Protein AF-U6KCH6-F1 (afdb_monomer)

Nearest PDB structures (foldseek):
  3i3y-assembly1_C  TM=8.335E-01  e=2.059E-05  Klebsiella pneumoniae subsp. pneumoniae MGH 78578
  1tz6-assembly1_B  TM=7.437E-01  e=1.418E-03  Salmonella enterica subsp. enterica serovar Typhimurium str. LT2
  5f0z-assembly1_A  TM=7.636E-01  e=2.165E-03  Vibrio cholerae O395
  4dc3-assembly2_B  TM=7.099E-01  e=1.335E-03  Schistosoma mansoni
  5ygg-assembly1_A-2  TM=7.704E-01  e=9.815E-03  Vibrio cholerae O395

Mean predicted aligned error: 6.42 Å

Solvent-accessible surface area (backbone atoms only — not comparab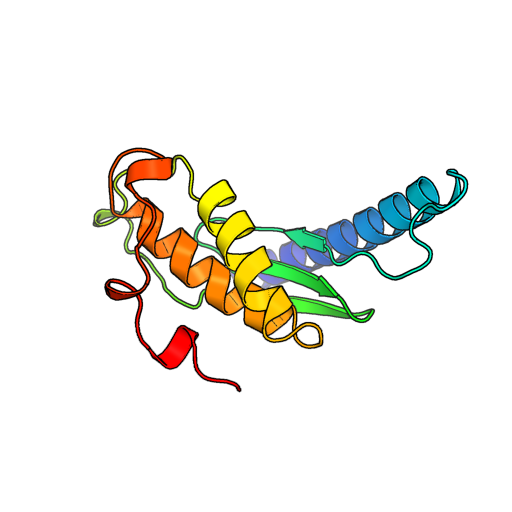le to full-atom values): 7742 Å² total; per-residue (Å²): 143,80,77,66,69,64,57,62,55,53,57,53,50,55,46,50,49,30,48,52,50,27,53,51,51,36,60,54,29,61,72,43,92,89,36,62,87,70,85,55,72,28,77,47,81,49,82,97,43,49,29,42,33,25,46,98,94,41,68,45,79,40,62,64,66,47,87,74,61,76,91,54,56,67,29,70,54,45,24,69,58,42,22,54,56,41,24,54,55,40,24,73,78,37,72,92,40,57,66,62,12,47,30,50,8,44,32,50,16,50,52,17,18,55,29,63,55,39,83,80,18,55,73,52,77,89,77,48,68,68,74,75,75,54,87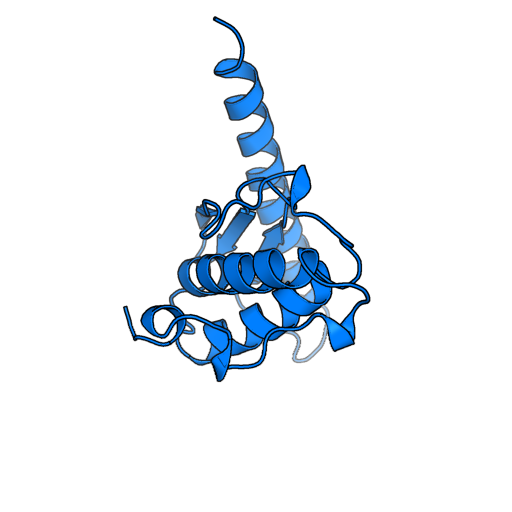,130

Structure (mmCIF, N/CA/C/O backbone):
data_AF-U6KCH6-F1
#
_entry.id   AF-U6KCH6-F1
#
loop_
_atom_site.group_PDB
_atom_site.id
_atom_site.type_symbol
_atom_site.label_atom_id
_atom_site.label_alt_id
_atom_site.label_comp_id
_atom_site.label_asym_id
_atom_site.label_entity_id
_atom_site.label_seq_id
_atom_site.pdbx_PDB_ins_code
_atom_site.Cartn_x
_atom_site.Cartn_y
_atom_site.Cartn_z
_atom_site.occupancy
_atom_site.B_iso_or_equiv
_atom_site.auth_seq_id
_atom_site.auth_comp_id
_atom_site.auth_asym_id
_atom_site.auth_atom_id
_atom_site.pdbx_PDB_model_num
ATOM 1 N N . MET A 1 1 ? 28.809 -10.149 8.956 1.00 38.34 1 MET A N 1
ATOM 2 C CA . MET A 1 1 ? 28.085 -10.410 10.221 1.00 38.34 1 MET A CA 1
ATOM 3 C C . MET A 1 1 ? 27.804 -9.080 10.914 1.00 38.34 1 MET A C 1
ATOM 5 O O . MET A 1 1 ? 28.195 -8.855 12.046 1.00 38.34 1 MET A O 1
ATOM 9 N N . TRP A 1 2 ? 27.145 -8.199 10.175 1.00 52.25 2 TRP A N 1
ATOM 10 C CA . TRP A 1 2 ? 26.478 -6.978 10.612 1.00 52.25 2 TRP A CA 1
ATOM 11 C C . TRP A 1 2 ? 25.159 -6.972 9.821 1.00 52.25 2 TRP A C 1
ATOM 13 O O . TRP A 1 2 ? 25.111 -7.645 8.794 1.00 52.25 2 TRP A O 1
ATOM 23 N N . ASP A 1 3 ? 24.117 -6.317 10.332 1.00 48.69 3 ASP A N 1
ATOM 24 C CA . ASP A 1 3 ? 22.761 -6.184 9.742 1.00 48.69 3 ASP A CA 1
ATOM 25 C C . ASP A 1 3 ? 21.632 -7.014 10.379 1.00 48.69 3 ASP A C 1
ATOM 27 O O . ASP A 1 3 ? 20.568 -7.162 9.785 1.00 48.69 3 ASP A O 1
ATOM 31 N N . SER A 1 4 ? 21.784 -7.513 11.610 1.00 50.97 4 SER A N 1
ATOM 32 C CA . SER A 1 4 ? 20.632 -8.046 12.370 1.00 50.97 4 SER A CA 1
ATOM 33 C C . SER A 1 4 ? 20.162 -7.129 13.506 1.00 50.97 4 SER A C 1
ATOM 35 O O . SER A 1 4 ? 18.963 -7.034 13.748 1.00 50.97 4 SER A O 1
ATOM 37 N N . GLU A 1 5 ? 21.064 -6.407 14.180 1.00 40.91 5 GLU A N 1
ATOM 38 C CA . GLU A 1 5 ? 20.696 -5.522 15.304 1.00 40.91 5 GLU A CA 1
ATOM 39 C C . GLU A 1 5 ? 20.177 -4.141 14.865 1.00 40.91 5 GLU A C 1
ATOM 41 O O . GLU A 1 5 ? 19.268 -3.601 15.496 1.00 40.91 5 GLU A O 1
ATOM 46 N N . ALA A 1 6 ? 20.687 -3.579 13.762 1.00 44.12 6 ALA A N 1
ATOM 47 C CA . ALA A 1 6 ? 20.234 -2.277 13.256 1.00 44.12 6 ALA A CA 1
ATOM 48 C C . ALA A 1 6 ? 18.785 -2.336 12.734 1.00 44.12 6 ALA A C 1
ATOM 50 O O . ALA A 1 6 ? 17.955 -1.513 13.116 1.00 44.12 6 ALA A O 1
ATOM 51 N N . ALA A 1 7 ? 18.452 -3.381 11.969 1.00 46.56 7 ALA A N 1
ATOM 52 C CA . ALA A 1 7 ? 17.108 -3.589 11.432 1.00 46.56 7 ALA A CA 1
ATOM 53 C C . ALA A 1 7 ? 16.054 -3.769 12.541 1.00 46.56 7 ALA A C 1
ATOM 55 O O . ALA A 1 7 ? 14.983 -3.177 12.479 1.00 46.56 7 ALA A O 1
ATOM 56 N N . ALA A 1 8 ? 16.366 -4.524 13.603 1.00 45.19 8 ALA A N 1
ATOM 57 C CA . ALA A 1 8 ? 15.430 -4.752 14.708 1.00 45.19 8 ALA A CA 1
ATOM 58 C C . ALA A 1 8 ? 15.136 -3.484 15.535 1.00 45.19 8 ALA A C 1
ATOM 60 O O . ALA A 1 8 ? 14.063 -3.370 16.136 1.00 45.19 8 ALA A O 1
ATOM 61 N N . THR A 1 9 ? 16.075 -2.533 15.568 1.00 45.25 9 THR A N 1
ATOM 62 C CA . THR A 1 9 ? 15.927 -1.280 16.321 1.00 45.25 9 THR A CA 1
ATOM 63 C C . THR A 1 9 ? 15.076 -0.263 15.549 1.00 45.25 9 THR A C 1
ATOM 65 O O . THR A 1 9 ? 14.232 0.398 16.153 1.00 45.25 9 THR A O 1
ATOM 68 N N . GLU A 1 10 ? 15.216 -0.199 14.220 1.00 50.62 10 GLU A N 1
ATOM 69 C CA . GLU A 1 10 ? 14.420 0.680 13.345 1.00 50.62 10 GLU A CA 1
ATOM 70 C C . GLU A 1 10 ? 12.948 0.249 13.242 1.00 50.62 10 GLU A C 1
ATOM 72 O O . GLU A 1 10 ? 12.051 1.087 13.359 1.00 50.62 10 GLU A O 1
ATOM 77 N N . THR A 1 11 ? 12.661 -1.057 13.128 1.00 54.44 11 THR A N 1
ATOM 78 C CA . THR A 1 11 ? 11.272 -1.561 13.064 1.00 54.44 11 THR A CA 1
ATOM 79 C C . THR A 1 11 ? 10.480 -1.240 14.340 1.00 54.44 11 THR A C 1
ATOM 81 O O . THR A 1 11 ? 9.258 -1.059 14.303 1.00 54.44 11 THR A O 1
ATOM 84 N N . ASN A 1 12 ? 11.166 -1.139 15.485 1.00 62.44 12 ASN A N 1
ATOM 85 C CA . ASN A 1 12 ? 10.548 -0.753 16.752 1.00 62.44 12 ASN A CA 1
ATOM 86 C C . ASN A 1 12 ? 10.117 0.726 16.751 1.00 62.44 12 ASN A C 1
ATOM 88 O O . ASN A 1 12 ? 9.062 1.049 17.301 1.00 62.44 12 ASN A O 1
ATOM 92 N N . ASP A 1 13 ? 10.869 1.615 16.097 1.00 86.25 13 ASP A N 1
ATOM 93 C CA . ASP A 1 13 ? 10.531 3.042 16.045 1.00 86.25 13 ASP A CA 1
ATOM 94 C C . ASP A 1 13 ? 9.302 3.293 15.161 1.00 86.25 13 ASP A C 1
ATOM 96 O O . ASP A 1 13 ? 8.324 3.899 15.596 1.00 86.25 13 ASP A O 1
ATOM 100 N N . GLU A 1 14 ? 9.254 2.715 13.961 1.00 92.00 14 GLU A N 1
ATOM 101 C CA . GLU A 1 14 ? 8.120 2.902 13.044 1.00 92.00 14 GLU A CA 1
ATOM 102 C C . GLU A 1 14 ? 6.819 2.298 13.574 1.00 92.00 14 GLU A C 1
ATOM 104 O O . GLU A 1 14 ? 5.742 2.880 13.417 1.00 92.00 14 GLU A O 1
ATOM 109 N N . GLY A 1 15 ? 6.902 1.163 14.270 1.00 93.81 15 GLY A N 1
ATOM 110 C CA . GLY A 1 15 ? 5.755 0.586 14.960 1.00 93.81 15 GLY A CA 1
ATOM 111 C C . GLY A 1 15 ? 5.199 1.496 16.058 1.00 93.81 15 GLY A C 1
ATOM 112 O O . GLY A 1 15 ? 3.977 1.618 16.208 1.00 93.81 15 GLY A O 1
ATOM 113 N N . GLN A 1 16 ? 6.082 2.162 16.806 1.00 93.81 16 GLN A N 1
ATOM 114 C CA . GLN A 1 16 ? 5.702 3.160 17.806 1.00 93.81 16 GLN A CA 1
ATOM 115 C C . GLN A 1 16 ? 5.154 4.434 17.156 1.00 93.81 16 GLN A C 1
ATOM 117 O O . GLN A 1 16 ? 4.153 4.974 17.636 1.00 93.81 16 GLN A O 1
ATOM 122 N N . ILE A 1 17 ? 5.750 4.892 16.053 1.00 95.75 17 ILE A N 1
ATOM 123 C CA . ILE A 1 17 ? 5.271 6.031 15.262 1.00 95.75 17 ILE A CA 1
ATOM 124 C C . ILE A 1 17 ? 3.858 5.750 14.745 1.00 95.75 17 ILE A C 1
ATOM 126 O O . ILE A 1 17 ? 2.967 6.572 14.957 1.00 95.75 17 ILE A O 1
ATOM 130 N N . ALA A 1 18 ? 3.611 4.576 14.157 1.00 95.69 18 ALA A N 1
ATOM 131 C CA . ALA A 1 18 ? 2.296 4.194 13.647 1.00 95.69 18 ALA A CA 1
ATOM 132 C C . ALA A 1 18 ? 1.225 4.213 14.752 1.00 95.69 18 ALA A C 1
ATOM 134 O O . ALA A 1 18 ? 0.137 4.759 14.560 1.00 95.69 18 ALA A O 1
ATOM 135 N N . ARG A 1 19 ? 1.556 3.704 15.946 1.00 94.50 19 ARG A N 1
ATOM 136 C CA . ARG A 1 19 ? 0.671 3.764 17.121 1.00 94.50 19 ARG A CA 1
ATOM 137 C C . ARG A 1 19 ? 0.424 5.201 17.591 1.00 94.50 19 ARG A C 1
ATOM 139 O O . ARG A 1 19 ? -0.714 5.575 17.857 1.00 94.50 19 ARG A O 1
ATOM 146 N N . ARG A 1 20 ? 1.465 6.034 17.669 1.00 95.06 20 ARG A N 1
ATOM 147 C CA . ARG A 1 20 ? 1.325 7.448 18.063 1.00 95.06 20 ARG A CA 1
ATOM 148 C C . ARG A 1 20 ? 0.460 8.224 17.073 1.00 95.06 20 ARG A C 1
ATOM 150 O O . ARG A 1 20 ? -0.372 9.024 17.501 1.00 95.06 20 ARG A O 1
ATOM 157 N N . LEU A 1 21 ? 0.629 7.978 15.773 1.00 95.62 21 LEU A N 1
ATOM 158 C CA . LEU A 1 21 ? -0.199 8.565 14.719 1.00 95.62 21 LEU A CA 1
ATOM 159 C C . LEU A 1 21 ? -1.660 8.144 14.872 1.00 95.62 21 LEU A C 1
ATOM 161 O O . LEU A 1 21 ? -2.530 9.011 14.861 1.00 95.62 21 LEU A O 1
ATOM 165 N N . HIS A 1 22 ? -1.923 6.856 15.109 1.00 94.38 22 HIS A N 1
ATOM 166 C CA . HIS A 1 22 ? -3.265 6.364 15.417 1.00 94.38 22 HIS A CA 1
ATOM 167 C C . HIS A 1 22 ? -3.893 7.146 16.578 1.00 94.38 22 HIS A C 1
ATOM 169 O O . HIS A 1 22 ? -4.988 7.696 16.437 1.00 94.38 22 HIS A O 1
ATOM 175 N N . ASP A 1 23 ? -3.180 7.264 17.701 1.00 93.62 23 ASP A N 1
ATOM 176 C CA . ASP A 1 23 ? -3.700 7.954 18.879 1.00 93.62 23 ASP A CA 1
ATOM 177 C C . ASP A 1 23 ? -3.986 9.437 18.596 1.00 93.62 23 ASP A C 1
ATOM 179 O O . ASP A 1 23 ? -4.997 9.983 19.045 1.00 93.62 23 ASP A O 1
ATOM 183 N N . VAL A 1 24 ? -3.105 10.115 17.849 1.00 94.56 24 VAL A N 1
ATOM 184 C CA . VAL A 1 24 ? -3.311 11.512 17.435 1.00 94.56 24 VAL A CA 1
ATOM 185 C C . VAL A 1 24 ? -4.535 11.633 16.532 1.00 94.56 24 VAL A C 1
ATOM 187 O O . VAL A 1 24 ? -5.351 12.530 16.756 1.00 94.56 24 VAL A O 1
ATOM 190 N N . MET A 1 25 ? -4.696 10.742 15.553 1.00 93.12 25 MET A N 1
ATOM 191 C CA . MET A 1 25 ? -5.830 10.752 14.626 1.00 93.12 25 MET A CA 1
ATOM 192 C C . MET A 1 25 ? -7.152 10.562 15.368 1.00 93.12 25 MET A C 1
ATOM 194 O O . MET A 1 25 ? -8.064 11.366 15.184 1.00 93.12 25 MET A O 1
ATOM 198 N N . ILE A 1 26 ? -7.240 9.575 16.265 1.00 92.25 26 ILE A N 1
ATOM 199 C CA . ILE A 1 26 ? -8.462 9.314 17.037 1.00 92.25 26 ILE A CA 1
ATOM 200 C C . ILE A 1 26 ? -8.781 10.461 17.996 1.00 92.25 26 ILE A C 1
ATOM 202 O O . ILE A 1 26 ? -9.918 10.938 18.015 1.00 92.25 26 ILE A O 1
ATOM 206 N N . ARG A 1 27 ? -7.785 10.985 18.725 1.00 92.19 27 ARG A N 1
ATOM 207 C CA . ARG A 1 27 ? -7.978 12.167 19.587 1.00 92.19 27 ARG A CA 1
ATOM 208 C C . ARG A 1 27 ? -8.389 13.413 18.810 1.00 92.19 27 ARG A C 1
ATOM 210 O O . ARG A 1 27 ? -9.085 14.267 19.351 1.00 92.19 27 ARG A O 1
ATOM 217 N N . THR A 1 28 ? -7.912 13.565 17.578 1.00 92.38 28 THR A N 1
ATOM 218 C CA . THR A 1 28 ? -8.264 14.710 16.731 1.00 92.38 28 THR A CA 1
ATOM 219 C C . THR A 1 28 ? -9.681 14.554 16.201 1.00 92.38 28 THR A C 1
ATOM 221 O O . THR A 1 28 ? -10.483 15.475 16.339 1.00 92.38 28 THR A O 1
ATOM 224 N N . ALA A 1 29 ? -10.027 13.374 15.681 1.00 91.12 29 ALA A N 1
ATOM 225 C CA . ALA A 1 29 ? -11.364 13.065 15.188 1.00 91.12 29 ALA A CA 1
ATOM 226 C C . ALA A 1 29 ? -12.433 13.238 16.279 1.00 91.12 29 ALA A C 1
ATOM 228 O O . ALA A 1 29 ? -13.490 13.807 16.011 1.00 91.12 29 ALA A O 1
ATOM 229 N N . SER A 1 30 ? -12.140 12.854 17.527 1.00 90.19 30 SER A N 1
ATOM 230 C CA . SER A 1 30 ? -13.081 12.993 18.647 1.00 90.19 30 SER A CA 1
ATOM 231 C C . SER A 1 30 ? -13.420 14.441 19.020 1.00 90.19 30 SER A C 1
ATOM 233 O O . SER A 1 30 ? -14.356 14.659 19.785 1.00 90.19 30 SER A O 1
ATOM 235 N N . ARG A 1 31 ? -12.673 15.437 18.518 1.00 91.44 31 ARG A N 1
ATOM 236 C CA . ARG A 1 31 ? -12.959 16.865 18.753 1.00 91.44 31 ARG A CA 1
ATOM 237 C C . ARG A 1 31 ? -14.079 17.406 17.869 1.00 91.44 31 ARG A C 1
ATOM 239 O O . ARG A 1 31 ? -14.611 18.470 18.168 1.00 91.44 31 ARG A O 1
ATOM 246 N N . PHE A 1 32 ? -14.433 16.701 16.796 1.00 89.88 32 PHE A N 1
ATOM 247 C CA . PHE A 1 32 ? -15.451 17.149 15.853 1.00 89.88 32 PHE A CA 1
ATOM 248 C C . PHE A 1 32 ? -16.797 16.466 16.134 1.00 89.88 32 PHE A C 1
ATOM 250 O O . PHE A 1 32 ? -16.839 15.244 16.316 1.00 89.88 32 PHE A O 1
ATOM 257 N N . PRO A 1 33 ? -17.921 17.208 16.138 1.00 89.38 33 PRO A N 1
ATOM 258 C CA . PRO A 1 33 ? -19.250 16.606 16.160 1.00 89.38 33 PRO A CA 1
ATOM 259 C C . PRO A 1 33 ? -19.423 15.647 14.973 1.00 89.38 33 PRO A C 1
ATOM 261 O O . PRO A 1 33 ? -19.258 16.044 13.825 1.00 89.38 33 PRO A O 1
ATOM 264 N N . GLY A 1 34 ? -19.718 14.373 15.247 1.00 81.69 34 GLY A N 1
ATOM 265 C CA . GLY A 1 34 ? -19.821 13.334 14.210 1.00 81.69 34 GLY A CA 1
ATOM 266 C C . GLY A 1 34 ? -18.481 12.797 13.688 1.00 81.69 34 GLY A C 1
ATOM 267 O O . GLY A 1 34 ? -18.482 11.955 12.794 1.00 81.69 34 GLY A O 1
ATOM 268 N N . GLY A 1 35 ? -17.350 13.236 14.249 1.00 77.06 35 GLY A N 1
ATOM 269 C CA . GLY A 1 35 ? -16.035 12.689 13.928 1.00 77.06 35 GLY A CA 1
ATOM 270 C C . GLY A 1 35 ? -15.927 11.200 14.263 1.00 77.06 35 GLY A C 1
ATOM 271 O O . GLY A 1 35 ? -16.606 10.694 15.163 1.00 77.06 35 GLY A O 1
ATOM 272 N N . ALA A 1 36 ? -15.081 10.490 13.514 1.00 72.25 36 ALA A N 1
ATOM 273 C CA . ALA A 1 36 ? -14.907 9.049 13.651 1.00 72.25 36 ALA A CA 1
ATOM 274 C C . ALA A 1 36 ? -14.565 8.659 15.102 1.00 72.25 36 ALA A C 1
ATOM 276 O O . ALA A 1 36 ? -13.581 9.123 15.677 1.00 72.25 36 ALA A O 1
ATOM 277 N N . ARG A 1 37 ? -15.390 7.782 15.683 1.00 66.25 37 ARG A N 1
ATOM 278 C CA . ARG A 1 37 ? -15.187 7.151 16.992 1.00 66.25 37 ARG A CA 1
ATOM 279 C C . ARG A 1 37 ? -14.870 5.681 16.742 1.00 66.25 37 ARG A C 1
ATOM 281 O O . ARG A 1 37 ? -15.775 4.858 16.681 1.00 66.25 37 ARG A O 1
ATOM 288 N N . GLY A 1 38 ? -13.607 5.373 16.479 1.00 74.56 38 GLY A N 1
ATOM 289 C CA . GLY A 1 38 ? -13.187 4.034 16.068 1.00 74.56 38 GLY A CA 1
ATOM 290 C C . GLY A 1 38 ? -11.675 3.880 16.083 1.00 74.56 38 GLY A C 1
ATOM 291 O O . GLY A 1 38 ? -10.986 4.652 16.743 1.00 74.56 38 GLY A O 1
ATOM 292 N N . LEU A 1 39 ? -11.165 2.886 15.358 1.00 79.88 39 LEU A N 1
ATOM 293 C CA . LEU A 1 39 ? -9.732 2.686 15.172 1.00 79.88 39 LEU A CA 1
ATOM 294 C C . LEU A 1 39 ? -9.292 3.294 13.835 1.00 79.88 39 LEU A C 1
ATOM 296 O O . LEU A 1 39 ? -9.933 3.072 12.811 1.00 79.88 39 LEU A O 1
ATOM 300 N N . ALA A 1 40 ? -8.193 4.048 13.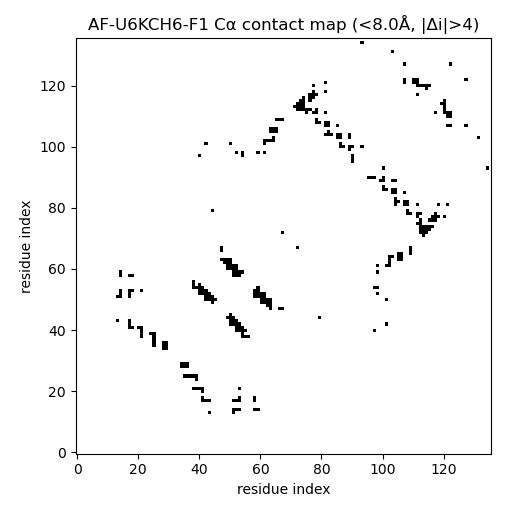842 1.00 88.88 40 ALA A N 1
ATOM 301 C CA . ALA A 1 40 ? -7.531 4.506 12.627 1.00 88.88 40 ALA A CA 1
ATOM 302 C C . ALA A 1 40 ? -6.483 3.471 12.213 1.00 88.88 40 ALA A C 1
ATOM 304 O O . ALA A 1 40 ? -5.558 3.192 12.976 1.00 88.88 40 ALA A O 1
ATOM 305 N N . ASN A 1 41 ? -6.603 2.909 11.016 1.00 92.44 41 ASN A N 1
ATOM 306 C CA . ASN A 1 41 ? -5.508 2.122 10.463 1.00 92.44 41 ASN A CA 1
ATOM 307 C C . ASN A 1 41 ? -4.415 3.084 9.987 1.00 92.44 41 ASN A C 1
ATOM 309 O O . ASN A 1 41 ? -4.712 4.054 9.289 1.00 92.44 41 ASN A O 1
ATOM 313 N N . VAL A 1 42 ? -3.166 2.819 10.358 1.00 96.12 42 VAL A N 1
ATOM 314 C CA . VAL A 1 42 ? -2.005 3.607 9.926 1.00 96.12 42 VAL A CA 1
ATOM 315 C C . VAL A 1 42 ? -1.085 2.699 9.137 1.00 96.12 42 VAL A C 1
ATOM 317 O O . VAL A 1 42 ? -0.664 1.673 9.657 1.00 96.12 42 VAL A O 1
ATOM 320 N N . VAL A 1 43 ? -0.766 3.077 7.902 1.00 97.19 43 VAL A N 1
ATOM 321 C CA . VAL A 1 43 ? 0.203 2.367 7.062 1.00 97.19 43 VAL A CA 1
ATOM 322 C C . VAL A 1 43 ? 1.370 3.301 6.769 1.00 97.19 43 VAL A C 1
ATOM 324 O O . VAL A 1 43 ? 1.165 4.416 6.298 1.00 97.19 43 VAL A O 1
ATOM 327 N N . ILE A 1 44 ? 2.585 2.834 7.036 1.00 97.12 44 ILE A N 1
ATOM 328 C CA . ILE A 1 44 ? 3.843 3.493 6.696 1.00 97.12 44 ILE A CA 1
ATOM 329 C C . ILE A 1 44 ? 4.467 2.708 5.541 1.00 97.12 44 ILE A C 1
ATOM 331 O O . ILE A 1 44 ? 4.882 1.556 5.700 1.00 97.12 44 ILE A O 1
ATOM 335 N N . THR A 1 45 ? 4.500 3.323 4.361 1.00 96.06 45 THR A N 1
ATOM 336 C CA . THR A 1 45 ? 5.118 2.760 3.155 1.00 96.06 45 THR A CA 1
ATOM 337 C C . THR A 1 45 ? 6.600 3.112 3.095 1.00 96.06 45 THR A C 1
ATOM 339 O O . THR A 1 45 ? 6.949 4.273 3.298 1.00 96.06 45 THR A O 1
ATOM 342 N N . ARG A 1 46 ? 7.462 2.148 2.746 1.00 95.31 46 ARG A N 1
ATOM 343 C CA . ARG A 1 46 ? 8.930 2.320 2.733 1.00 95.31 46 ARG A CA 1
ATOM 344 C C . ARG A 1 46 ? 9.564 1.979 1.379 1.00 95.31 46 ARG A C 1
ATOM 346 O O . ARG A 1 46 ? 10.656 1.426 1.315 1.00 95.31 46 ARG A O 1
ATOM 353 N N . GLY A 1 47 ? 8.868 2.277 0.281 1.00 93.75 47 GLY A N 1
ATOM 354 C CA . GLY A 1 47 ? 9.361 2.028 -1.079 1.00 93.75 47 GLY A CA 1
ATOM 355 C C . GLY A 1 47 ? 9.747 0.562 -1.305 1.00 93.75 47 GLY A C 1
ATOM 356 O O . GLY A 1 47 ? 8.883 -0.309 -1.311 1.00 93.75 47 GLY A O 1
ATOM 357 N N . ALA A 1 48 ? 11.046 0.298 -1.474 1.00 94.69 48 ALA A N 1
ATOM 358 C CA . ALA A 1 48 ? 11.608 -1.039 -1.685 1.00 94.69 48 ALA A CA 1
ATOM 359 C C . ALA A 1 48 ? 11.779 -1.877 -0.394 1.00 94.69 48 ALA A C 1
ATOM 361 O O . ALA A 1 48 ? 12.365 -2.959 -0.439 1.00 94.69 48 ALA A O 1
ATOM 362 N N . HIS A 1 49 ? 11.252 -1.419 0.742 1.00 95.19 49 HIS A N 1
ATOM 363 C CA . HIS A 1 49 ? 11.268 -2.136 2.020 1.00 95.19 49 HIS A CA 1
ATOM 364 C C . HIS A 1 49 ? 9.846 -2.551 2.450 1.00 95.19 49 HIS A C 1
ATOM 366 O O . HIS A 1 49 ? 8.869 -1.969 1.967 1.00 95.19 49 HIS A O 1
ATOM 372 N N . PRO A 1 50 ? 9.693 -3.545 3.356 1.00 95.19 50 PRO A N 1
ATOM 373 C CA . PRO A 1 50 ? 8.384 -3.960 3.877 1.00 95.19 50 PRO A CA 1
ATOM 374 C C . PRO A 1 50 ? 7.562 -2.769 4.390 1.00 95.19 50 PRO A C 1
ATOM 376 O O . PRO A 1 50 ? 8.135 -1.785 4.831 1.00 95.19 50 PRO A O 1
ATOM 379 N N . CYS A 1 51 ? 6.235 -2.816 4.390 1.00 96.50 51 CYS A N 1
ATOM 380 C CA . CYS A 1 51 ? 5.433 -1.757 5.019 1.00 96.50 51 CYS A CA 1
ATOM 381 C C . CYS A 1 51 ? 5.241 -2.032 6.513 1.00 96.50 51 CYS A C 1
ATOM 383 O O . CYS A 1 51 ? 5.212 -3.186 6.928 1.00 96.50 51 CYS A O 1
ATOM 385 N N . VAL A 1 52 ? 5.025 -0.991 7.314 1.00 97.25 52 VAL A N 1
ATOM 386 C CA . VAL A 1 52 ? 4.560 -1.142 8.702 1.00 97.25 52 VAL A CA 1
ATOM 387 C C . VAL A 1 52 ? 3.101 -0.719 8.765 1.00 97.25 52 VAL A C 1
ATOM 389 O O . VAL A 1 52 ? 2.745 0.356 8.291 1.00 97.25 52 VAL A O 1
ATOM 392 N N . ILE A 1 53 ? 2.242 -1.553 9.344 1.00 96.75 53 ILE A N 1
ATOM 393 C CA . ILE A 1 53 ? 0.831 -1.232 9.561 1.00 96.75 53 ILE A CA 1
ATOM 394 C C . ILE A 1 53 ? 0.475 -1.339 11.040 1.00 96.75 53 ILE A C 1
ATOM 396 O O . ILE A 1 53 ? 0.790 -2.333 11.687 1.00 96.75 53 ILE A O 1
ATOM 400 N N . PHE A 1 54 ? -0.221 -0.331 11.563 1.00 96.06 54 PHE A N 1
ATOM 401 C CA . PHE A 1 54 ? -0.996 -0.428 12.793 1.00 96.06 54 PHE A CA 1
ATOM 402 C C . PHE A 1 54 ? -2.474 -0.571 12.434 1.00 96.06 54 PHE A C 1
ATOM 404 O O . PHE A 1 54 ? -3.092 0.370 11.933 1.00 96.06 54 PHE A O 1
ATOM 411 N N . ALA A 1 55 ? -3.036 -1.746 12.686 1.00 93.94 55 ALA A N 1
ATOM 412 C CA . ALA A 1 55 ? -4.442 -2.051 12.466 1.00 93.94 55 ALA A CA 1
ATOM 413 C C . ALA A 1 55 ? -4.914 -3.080 13.495 1.00 93.94 55 ALA A C 1
ATOM 415 O O . ALA A 1 55 ? -4.111 -3.827 14.051 1.00 93.94 55 ALA A O 1
ATOM 416 N N . ASN A 1 56 ? -6.216 -3.104 13.793 1.00 89.69 56 ASN A N 1
ATOM 417 C CA . ASN A 1 56 ? -6.797 -4.068 14.740 1.00 89.69 56 ASN A CA 1
ATOM 418 C C . ASN A 1 56 ? -6.075 -4.107 16.112 1.00 89.69 56 ASN A C 1
ATOM 420 O O . ASN A 1 56 ? -5.973 -5.152 16.749 1.00 89.69 56 ASN A O 1
ATOM 424 N N . GLY A 1 57 ? -5.532 -2.965 16.559 1.00 90.25 57 GLY A N 1
ATOM 425 C CA . GLY A 1 57 ? -4.793 -2.839 17.822 1.00 90.25 57 GLY A CA 1
ATOM 426 C C . GLY A 1 57 ? -3.369 -3.414 17.815 1.00 90.25 57 GLY A C 1
ATOM 42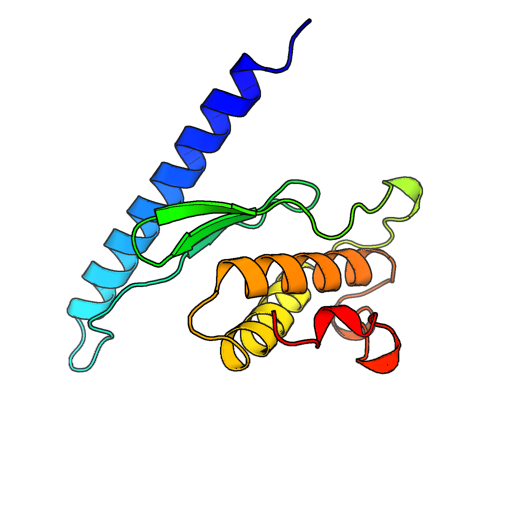7 O O . GLY A 1 57 ? -2.724 -3.443 18.866 1.00 90.25 57 GLY A O 1
ATOM 428 N N . LYS A 1 58 ? -2.858 -3.855 16.660 1.00 93.00 58 LYS A N 1
ATOM 429 C CA . LYS A 1 58 ? -1.544 -4.485 16.515 1.00 93.00 58 LYS A CA 1
ATOM 430 C C . LYS A 1 58 ? -0.702 -3.787 15.447 1.00 93.00 58 LYS A C 1
ATOM 432 O O . LYS A 1 58 ? -1.208 -3.363 14.414 1.00 93.00 58 LYS A O 1
ATOM 437 N N . THR A 1 59 ? 0.603 -3.725 15.697 1.00 95.12 59 THR A N 1
ATOM 438 C CA . THR A 1 59 ? 1.600 -3.396 14.675 1.00 95.12 59 THR A CA 1
ATOM 439 C C . THR A 1 59 ? 2.059 -4.674 13.976 1.00 95.12 59 THR A C 1
ATOM 441 O O . THR A 1 59 ? 2.450 -5.636 14.644 1.00 95.12 59 THR A O 1
ATOM 444 N N . THR A 1 60 ? 2.048 -4.670 12.649 1.00 95.44 60 THR A N 1
ATOM 445 C CA . THR A 1 60 ? 2.525 -5.768 11.806 1.00 95.44 60 THR A CA 1
ATOM 446 C C . THR A 1 60 ? 3.451 -5.211 10.728 1.00 95.44 60 THR A C 1
ATOM 448 O O . THR A 1 60 ? 3.162 -4.177 10.129 1.00 95.44 60 THR A O 1
ATOM 451 N N . GLU A 1 61 ? 4.558 -5.899 10.469 1.00 96.25 61 GLU A N 1
ATOM 452 C CA . GLU A 1 61 ? 5.383 -5.648 9.290 1.00 96.25 61 GLU A CA 1
ATOM 453 C C . GLU A 1 61 ? 4.866 -6.511 8.133 1.00 96.25 61 GLU A C 1
ATOM 455 O O . GLU A 1 61 ? 4.694 -7.724 8.272 1.00 96.25 61 GLU A O 1
ATOM 460 N N . VAL A 1 62 ? 4.564 -5.877 7.004 1.00 95.81 62 VAL A N 1
ATOM 461 C CA . VAL A 1 62 ? 4.031 -6.523 5.804 1.00 95.81 62 VAL A CA 1
ATOM 462 C C . VAL A 1 62 ? 5.158 -6.616 4.777 1.00 95.81 62 VAL A C 1
ATOM 464 O O . VAL A 1 62 ? 5.585 -5.576 4.267 1.00 95.81 62 VAL A O 1
ATOM 467 N N . PRO A 1 63 ? 5.658 -7.824 4.458 1.00 94.12 63 PRO A N 1
ATOM 468 C CA . PRO A 1 63 ? 6.727 -7.990 3.483 1.00 94.12 63 PRO A CA 1
ATOM 469 C C . PRO A 1 63 ? 6.282 -7.511 2.101 1.00 94.12 63 PRO A C 1
ATOM 471 O O . PRO A 1 63 ? 5.093 -7.496 1.778 1.00 94.12 63 PRO A O 1
ATOM 474 N N . LEU A 1 64 ? 7.252 -7.151 1.262 1.00 90.88 64 LEU A N 1
ATOM 475 C CA . LEU A 1 64 ? 6.965 -6.833 -0.129 1.00 90.88 64 LEU A CA 1
ATOM 476 C C . LEU A 1 64 ? 6.397 -8.058 -0.849 1.00 90.88 64 LEU A C 1
ATOM 478 O O . LEU A 1 64 ? 7.053 -9.095 -0.931 1.00 90.88 64 LEU A O 1
ATOM 482 N N . ALA A 1 65 ? 5.214 -7.908 -1.441 1.00 90.38 65 ALA A N 1
ATOM 483 C CA . ALA A 1 65 ? 4.634 -8.940 -2.299 1.00 90.38 65 ALA A CA 1
ATOM 484 C C . ALA A 1 65 ? 5.391 -9.095 -3.632 1.00 90.38 65 ALA A C 1
ATOM 486 O O . ALA A 1 65 ? 5.301 -10.135 -4.283 1.00 90.38 65 ALA A O 1
ATOM 487 N N . LYS A 1 66 ? 6.135 -8.061 -4.045 1.00 91.25 66 LYS A N 1
ATOM 488 C CA . LYS A 1 66 ? 6.984 -8.058 -5.238 1.00 91.25 66 LYS A CA 1
ATOM 489 C C . LYS A 1 66 ? 8.226 -7.207 -4.996 1.00 91.25 66 LYS A C 1
ATOM 491 O O . LYS A 1 66 ? 8.108 -6.033 -4.661 1.00 91.25 66 LYS A O 1
ATOM 496 N N . GLN A 1 67 ? 9.402 -7.789 -5.216 1.00 93.38 67 GLN A N 1
ATOM 497 C CA . GLN A 1 67 ? 10.654 -7.041 -5.317 1.00 93.38 67 GLN A CA 1
ATOM 498 C C . GLN A 1 67 ? 10.894 -6.637 -6.773 1.00 93.38 67 GLN A C 1
ATOM 500 O O . GLN A 1 67 ? 10.671 -7.430 -7.691 1.00 93.38 67 GLN A O 1
ATOM 505 N N . VAL A 1 68 ? 11.340 -5.400 -6.978 1.00 94.31 68 VAL A N 1
ATOM 506 C CA . VAL A 1 68 ? 11.723 -4.872 -8.291 1.00 94.31 68 VAL A CA 1
ATOM 507 C C . VAL A 1 68 ? 13.226 -4.607 -8.251 1.00 94.31 68 VAL A C 1
ATOM 509 O O . VAL A 1 68 ? 13.651 -3.767 -7.458 1.00 94.31 68 VAL A O 1
ATOM 512 N N . PRO A 1 69 ? 14.034 -5.324 -9.051 1.00 95.25 69 PRO A N 1
ATOM 513 C CA . PRO A 1 69 ? 15.455 -5.033 -9.199 1.00 95.25 69 PRO A CA 1
ATOM 514 C C . PRO A 1 69 ? 15.689 -3.573 -9.593 1.00 95.25 69 PRO A C 1
ATOM 516 O O . PRO A 1 69 ? 14.924 -3.017 -10.384 1.00 95.25 69 PRO A O 1
ATOM 519 N N . SER A 1 70 ? 16.741 -2.952 -9.057 1.00 94.56 70 SER A N 1
ATOM 520 C CA . SER A 1 70 ? 17.034 -1.525 -9.262 1.00 94.56 70 SER A CA 1
ATOM 521 C C . SER A 1 70 ? 17.152 -1.131 -10.736 1.00 94.56 70 SER A C 1
ATOM 523 O O . SER A 1 70 ? 16.737 -0.045 -11.122 1.00 94.56 70 SER A O 1
ATOM 525 N N . GLU A 1 71 ? 17.661 -2.030 -11.572 1.00 96.25 71 GLU A N 1
ATOM 526 C CA . GLU A 1 71 ? 17.824 -1.868 -13.014 1.00 96.25 71 GLU A CA 1
ATOM 527 C C . GLU A 1 71 ? 16.498 -1.883 -13.791 1.00 96.25 71 GLU A C 1
ATOM 529 O O . GLU A 1 71 ? 16.461 -1.460 -14.945 1.00 96.25 71 GLU A O 1
ATOM 534 N N . LEU A 1 72 ? 15.411 -2.357 -13.170 1.00 95.75 7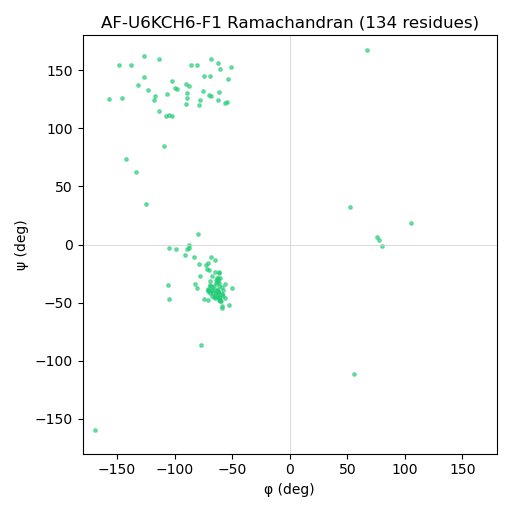2 LEU A N 1
ATOM 535 C CA . LEU A 1 72 ? 14.056 -2.341 -13.729 1.00 95.75 72 LEU A CA 1
ATOM 536 C C . LEU A 1 72 ? 13.210 -1.170 -13.205 1.00 95.75 72 LEU A C 1
ATOM 538 O O . LEU A 1 72 ? 12.070 -1.000 -13.643 1.00 95.75 72 LEU A O 1
ATOM 542 N N . VAL A 1 73 ? 13.740 -0.368 -12.276 1.00 96.69 73 VAL A N 1
ATOM 543 C CA . VAL A 1 73 ? 13.078 0.849 -11.794 1.00 96.69 73 VAL A CA 1
ATOM 544 C C . VAL A 1 73 ? 13.293 1.962 -12.817 1.00 96.69 73 VAL A C 1
ATOM 546 O O . VAL A 1 73 ? 14.423 2.345 -13.109 1.00 96.69 73 VAL A O 1
ATOM 549 N N . VAL A 1 74 ? 12.196 2.487 -13.361 1.00 96.88 74 VAL A N 1
ATOM 550 C CA . VAL A 1 74 ? 12.203 3.510 -14.415 1.00 96.88 74 VAL A CA 1
ATOM 551 C C . VAL A 1 74 ? 11.843 4.886 -13.859 1.00 96.88 74 VAL A C 1
ATOM 553 O O . VAL A 1 74 ? 12.516 5.865 -14.174 1.00 96.88 74 VAL A O 1
ATOM 556 N N . ASP A 1 75 ? 10.784 4.971 -13.056 1.00 95.12 75 ASP A N 1
ATOM 557 C CA . ASP A 1 75 ? 10.265 6.224 -12.502 1.00 95.12 75 ASP A CA 1
ATOM 558 C C . ASP A 1 75 ? 9.470 5.917 -11.228 1.00 95.12 75 ASP A C 1
ATOM 560 O O . ASP A 1 75 ? 8.565 5.093 -11.247 1.00 95.12 75 ASP A O 1
ATOM 564 N N . THR A 1 76 ? 9.799 6.541 -10.099 1.00 95.62 76 THR A N 1
ATOM 565 C CA . THR A 1 76 ? 9.097 6.298 -8.823 1.00 95.62 76 THR A CA 1
ATOM 566 C C . THR A 1 76 ? 7.893 7.217 -8.615 1.00 95.62 76 THR A C 1
ATOM 568 O O . THR A 1 76 ? 7.161 7.076 -7.627 1.00 95.62 76 THR A O 1
ATOM 571 N N . THR A 1 77 ? 7.662 8.150 -9.540 1.00 96.25 77 THR A N 1
ATOM 572 C CA . THR A 1 77 ? 6.562 9.112 -9.479 1.00 96.25 77 THR A CA 1
ATOM 573 C C . THR A 1 77 ? 5.213 8.390 -9.499 1.00 96.25 77 THR A C 1
ATOM 575 O O . THR A 1 77 ? 4.964 7.521 -10.327 1.00 96.25 77 THR A O 1
ATOM 578 N N . GLY A 1 78 ? 4.317 8.741 -8.572 1.00 95.31 78 GLY A N 1
ATOM 579 C CA . GLY A 1 78 ? 2.976 8.147 -8.487 1.00 95.31 78 GLY A CA 1
ATOM 580 C C . GLY A 1 78 ? 2.905 6.776 -7.802 1.00 95.31 78 GLY A C 1
ATOM 581 O O . GLY A 1 78 ? 1.806 6.267 -7.604 1.00 95.31 78 GLY A O 1
ATOM 582 N N . ALA A 1 79 ? 4.022 6.183 -7.357 1.00 96.50 79 ALA A N 1
ATOM 583 C CA . ALA A 1 79 ? 3.988 4.903 -6.634 1.00 96.50 79 ALA A CA 1
ATOM 584 C C . ALA A 1 79 ? 3.144 4.965 -5.344 1.00 96.50 79 ALA A C 1
ATOM 586 O O . ALA A 1 79 ? 2.429 4.017 -5.021 1.00 96.50 79 ALA A O 1
ATOM 587 N N . GLY A 1 80 ? 3.184 6.096 -4.630 1.00 96.62 80 GLY A N 1
ATOM 588 C CA . GLY A 1 80 ? 2.360 6.329 -3.438 1.00 96.62 80 GLY A CA 1
ATOM 589 C C . GLY A 1 80 ? 0.863 6.441 -3.747 1.00 96.62 80 GLY A C 1
ATOM 590 O O . GLY A 1 80 ? 0.045 5.866 -3.035 1.00 96.62 80 GLY A O 1
ATOM 591 N N . ASP A 1 81 ? 0.499 7.108 -4.842 1.00 97.19 81 ASP A N 1
ATOM 592 C CA . ASP A 1 81 ? -0.897 7.235 -5.279 1.00 97.19 81 ASP A CA 1
ATOM 593 C C . ASP A 1 81 ? -1.440 5.900 -5.813 1.00 97.19 81 ASP A C 1
ATOM 595 O O . ASP A 1 81 ? -2.558 5.499 -5.481 1.00 97.19 81 ASP A O 1
ATOM 599 N N . SER A 1 82 ? -0.617 5.162 -6.567 1.00 97.12 82 SER A N 1
ATOM 600 C CA . SER A 1 82 ? -0.878 3.782 -6.997 1.00 97.12 82 SER A CA 1
ATOM 601 C C . SER A 1 82 ? -1.129 2.864 -5.795 1.00 97.12 82 SER A C 1
ATOM 603 O O . SER A 1 82 ? -2.117 2.118 -5.761 1.00 97.12 82 SER A O 1
ATOM 605 N N . PHE A 1 83 ? -0.291 2.970 -4.755 1.00 97.69 83 PHE A N 1
ATOM 606 C CA . PHE A 1 83 ? -0.502 2.282 -3.483 1.00 97.69 83 PHE A CA 1
ATOM 607 C C . PHE A 1 83 ? -1.834 2.687 -2.842 1.00 97.69 83 PHE A C 1
ATOM 609 O O . PHE A 1 83 ? -2.638 1.818 -2.522 1.00 97.69 83 PHE A O 1
ATOM 616 N N . ALA A 1 84 ? -2.103 3.983 -2.669 1.00 97.12 84 ALA A N 1
ATOM 617 C CA . ALA A 1 84 ? -3.297 4.463 -1.974 1.00 97.12 84 ALA A CA 1
ATOM 618 C C . ALA A 1 84 ? -4.597 4.031 -2.675 1.00 97.12 84 ALA A C 1
ATOM 620 O O . ALA A 1 84 ? -5.520 3.532 -2.022 1.00 97.12 84 ALA A O 1
ATOM 621 N N . GLY A 1 85 ? -4.657 4.162 -4.003 1.00 96.81 85 GLY A N 1
ATOM 622 C CA . GLY A 1 85 ? -5.818 3.759 -4.798 1.00 96.81 85 GLY A CA 1
ATOM 623 C C . GLY A 1 85 ? -6.061 2.250 -4.760 1.00 96.81 85 GLY A C 1
ATOM 624 O O . GLY A 1 85 ? -7.185 1.800 -4.516 1.00 96.81 85 GLY A O 1
ATOM 625 N N . SER A 1 86 ? -5.006 1.450 -4.937 1.00 97.00 86 SER A N 1
ATOM 626 C CA . SER A 1 86 ? -5.119 -0.012 -4.871 1.00 97.00 86 SER A CA 1
ATOM 627 C C . SER A 1 86 ? -5.400 -0.517 -3.452 1.00 97.00 86 SER A C 1
ATOM 629 O O . SER A 1 86 ? -6.193 -1.445 -3.286 1.00 97.00 86 SER A O 1
ATOM 631 N N . PHE A 1 87 ? -4.840 0.119 -2.420 1.00 97.31 87 PHE A N 1
ATOM 632 C CA . PHE A 1 87 ? -5.139 -0.175 -1.019 1.00 97.31 87 PHE A CA 1
ATOM 633 C C . PHE A 1 87 ? -6.616 0.053 -0.710 1.00 97.31 87 PHE A C 1
ATOM 635 O O . PHE A 1 87 ? -7.258 -0.841 -0.162 1.00 97.31 87 PHE A 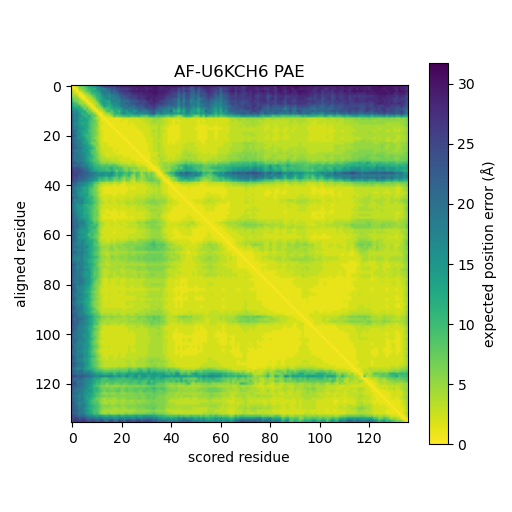O 1
ATOM 642 N N . ALA A 1 88 ? -7.178 1.196 -1.115 1.00 96.44 88 ALA A N 1
ATOM 643 C CA . ALA A 1 88 ? -8.603 1.471 -0.947 1.00 96.44 88 ALA A CA 1
ATOM 644 C C . ALA A 1 88 ? -9.467 0.401 -1.636 1.00 96.44 88 ALA A C 1
ATOM 646 O O . ALA A 1 88 ? -10.400 -0.123 -1.026 1.00 96.44 88 ALA A O 1
ATOM 647 N N . TYR A 1 89 ? -9.116 0.017 -2.869 1.00 96.44 89 TYR A N 1
ATOM 648 C CA . TYR A 1 89 ? -9.801 -1.056 -3.590 1.00 96.44 89 TYR A CA 1
ATOM 649 C C . TYR A 1 89 ? -9.755 -2.385 -2.822 1.00 96.44 89 TYR A C 1
ATOM 651 O O . TYR A 1 89 ? -10.802 -2.964 -2.539 1.00 96.44 89 TYR A O 1
ATOM 659 N N . PHE A 1 90 ? -8.571 -2.875 -2.444 1.00 96.12 90 PHE A N 1
ATOM 660 C CA . PHE A 1 90 ? -8.449 -4.176 -1.778 1.00 96.12 90 PHE A CA 1
ATOM 661 C C . PHE A 1 90 ? -9.027 -4.182 -0.360 1.00 96.12 90 PHE A C 1
ATOM 663 O O . PHE A 1 90 ? -9.573 -5.204 0.060 1.00 96.12 90 PHE A O 1
ATOM 670 N N . LEU A 1 91 ? -8.969 -3.056 0.355 1.00 95.00 91 LEU A N 1
ATOM 671 C CA . LEU A 1 91 ? -9.567 -2.918 1.680 1.00 95.00 91 LEU A CA 1
ATOM 672 C C . LEU A 1 91 ? -11.095 -3.029 1.621 1.00 95.00 91 LEU A C 1
ATOM 674 O O . LEU A 1 91 ? -11.680 -3.685 2.476 1.00 95.00 91 LEU A O 1
ATOM 678 N N . LEU A 1 92 ? -11.747 -2.464 0.599 1.00 94.88 92 LEU A N 1
ATOM 679 C CA . LEU A 1 92 ? -13.196 -2.617 0.411 1.00 94.88 92 LEU A CA 1
ATOM 680 C C . LEU A 1 92 ? -13.606 -4.078 0.170 1.00 94.88 92 LEU A C 1
ATOM 682 O O . LEU A 1 92 ? -14.679 -4.494 0.604 1.00 94.88 92 LEU A O 1
ATOM 686 N N . GLN A 1 93 ? -12.742 -4.871 -0.468 1.00 93.12 93 GLN A N 1
ATOM 687 C CA . GLN A 1 93 ? -13.014 -6.284 -0.745 1.00 93.12 93 GLN A CA 1
ATOM 688 C C . GLN A 1 93 ? -12.816 -7.191 0.477 1.00 93.12 93 GLN A C 1
ATOM 690 O O . GLN A 1 93 ? -13.454 -8.244 0.557 1.00 93.12 93 GLN A O 1
ATOM 695 N N . ALA A 1 94 ? -11.946 -6.800 1.413 1.00 89.50 94 ALA A N 1
ATOM 696 C CA . ALA A 1 94 ? -11.680 -7.523 2.656 1.00 89.50 94 ALA A CA 1
ATOM 697 C C . ALA A 1 94 ? -11.449 -6.553 3.839 1.00 89.50 94 ALA A C 1
ATOM 699 O O . ALA A 1 94 ? -10.320 -6.427 4.323 1.00 89.50 94 ALA A O 1
ATOM 700 N N . PRO A 1 95 ? -12.507 -5.895 4.360 1.00 88.25 95 PRO A N 1
ATOM 701 C CA . PRO A 1 95 ? -12.368 -4.835 5.369 1.00 88.25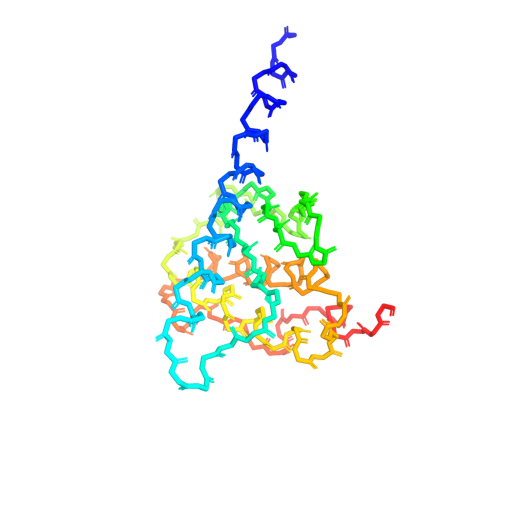 95 PRO A CA 1
ATOM 702 C C . PRO A 1 95 ? -11.719 -5.286 6.682 1.00 88.25 95 PRO A C 1
ATOM 704 O O . PRO A 1 95 ? -11.118 -4.484 7.391 1.00 88.25 95 PRO A O 1
ATOM 707 N N . ASN A 1 96 ? -11.814 -6.581 6.989 1.00 90.94 96 ASN A N 1
ATOM 708 C CA . ASN A 1 96 ? -11.286 -7.176 8.216 1.00 90.94 96 ASN A CA 1
ATOM 709 C C . ASN A 1 96 ? -9.816 -7.620 8.097 1.00 90.94 96 ASN A C 1
ATOM 711 O O . ASN A 1 96 ? -9.268 -8.157 9.057 1.00 90.94 96 ASN A O 1
ATOM 715 N N . SER A 1 97 ? -9.176 -7.433 6.937 1.00 93.38 97 SER A N 1
ATOM 716 C CA . SER A 1 97 ? -7.797 -7.878 6.681 1.00 93.38 97 SER A CA 1
ATOM 717 C C . SER A 1 97 ? -6.963 -6.782 6.007 1.00 93.38 97 SER A C 1
ATOM 719 O O . SER A 1 97 ? -6.497 -6.957 4.875 1.00 93.38 97 SER A O 1
ATOM 721 N N . PRO A 1 98 ? -6.764 -5.632 6.674 1.00 94.81 98 PRO A N 1
ATOM 722 C CA . PRO A 1 98 ? -6.023 -4.511 6.107 1.00 94.81 98 PRO A CA 1
ATOM 723 C C . PRO A 1 98 ? -4.569 -4.866 5.758 1.00 94.81 98 PRO A C 1
ATOM 725 O O . PRO A 1 98 ? -4.036 -4.339 4.786 1.00 94.81 98 PRO A O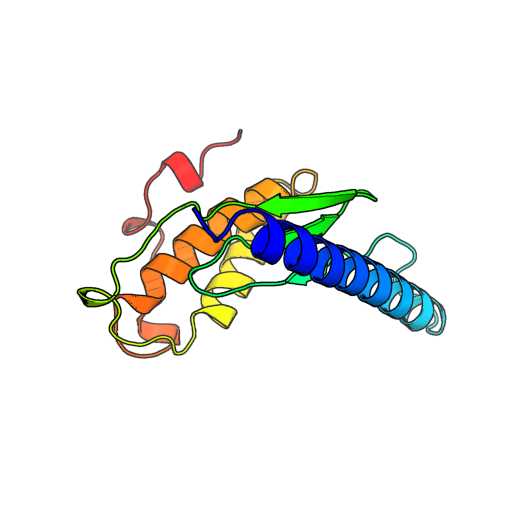 1
ATOM 728 N N . GLU A 1 99 ? -3.941 -5.810 6.459 1.00 95.19 99 GLU A N 1
ATOM 729 C CA . GLU A 1 99 ? -2.601 -6.319 6.145 1.00 95.19 99 GLU A CA 1
ATOM 730 C C . GLU A 1 99 ? -2.556 -6.988 4.762 1.00 95.19 99 GLU A C 1
ATOM 732 O O . GLU A 1 99 ? -1.627 -6.764 3.984 1.00 95.19 99 GLU A O 1
ATOM 737 N N . ALA A 1 100 ? -3.590 -7.763 4.418 1.00 95.00 100 ALA A N 1
ATOM 738 C CA . ALA A 1 100 ? -3.710 -8.382 3.100 1.00 95.00 100 ALA A CA 1
ATOM 739 C C . ALA A 1 100 ? -3.932 -7.326 2.006 1.00 95.00 100 ALA A C 1
ATOM 741 O O . ALA A 1 100 ? -3.388 -7.449 0.907 1.00 95.00 100 ALA A O 1
ATOM 742 N N . ALA A 1 101 ? -4.687 -6.263 2.307 1.00 96.31 101 ALA A N 1
ATOM 743 C CA . ALA A 1 101 ? -4.849 -5.132 1.399 1.00 96.31 101 ALA A CA 1
ATOM 744 C C . ALA A 1 101 ? -3.521 -4.389 1.166 1.00 96.31 101 ALA A C 1
ATOM 746 O O . ALA A 1 101 ? -3.205 -4.080 0.019 1.00 96.31 101 ALA A O 1
ATOM 747 N N . VAL A 1 102 ? -2.705 -4.174 2.208 1.00 97.19 102 VAL A N 1
ATOM 748 C CA . VAL A 1 102 ? -1.353 -3.592 2.078 1.00 97.19 102 VAL A CA 1
ATOM 749 C C . VAL A 1 102 ? -0.448 -4.475 1.219 1.00 97.19 102 VAL A C 1
ATOM 751 O O . VAL A 1 102 ? 0.217 -3.968 0.316 1.00 97.19 102 VAL A O 1
ATOM 754 N N . ALA A 1 103 ? -0.441 -5.793 1.434 1.00 96.12 103 ALA A N 1
ATOM 755 C CA . ALA A 1 103 ? 0.365 -6.712 0.628 1.00 96.12 103 ALA A CA 1
ATOM 756 C C . ALA A 1 103 ? -0.008 -6.640 -0.866 1.00 96.12 103 ALA A C 1
ATOM 758 O O . ALA A 1 103 ? 0.857 -6.568 -1.736 1.00 96.12 103 ALA A O 1
ATOM 759 N N . LYS A 1 104 ? -1.303 -6.577 -1.186 1.00 96.94 104 LYS A N 1
ATOM 760 C CA . LYS A 1 104 ? -1.759 -6.444 -2.577 1.00 96.94 104 LYS A CA 1
ATOM 761 C C . LYS A 1 104 ? -1.462 -5.055 -3.156 1.00 96.94 104 LYS A C 1
ATOM 763 O O . LYS A 1 104 ? -1.043 -4.953 -4.304 1.00 96.94 104 LYS A O 1
ATOM 768 N N . ALA A 1 105 ? -1.617 -3.994 -2.369 1.00 97.25 105 ALA A N 1
ATOM 769 C CA . ALA A 1 105 ? -1.333 -2.627 -2.801 1.00 97.25 105 ALA A CA 1
ATOM 770 C C . ALA A 1 105 ? 0.162 -2.375 -3.050 1.00 97.25 105 ALA A C 1
ATOM 772 O O . ALA A 1 105 ? 0.527 -1.734 -4.034 1.00 97.25 105 ALA A O 1
ATOM 773 N N . THR A 1 106 ? 1.043 -2.938 -2.215 1.00 97.12 106 THR A N 1
ATOM 774 C CA . THR A 1 106 ? 2.499 -2.885 -2.447 1.00 97.12 106 THR A CA 1
ATOM 775 C C . THR A 1 106 ? 2.894 -3.566 -3.753 1.00 97.12 106 THR A C 1
ATOM 777 O O . THR A 1 106 ? 3.760 -3.050 -4.453 1.00 97.12 106 THR A O 1
ATOM 780 N N . PHE A 1 107 ? 2.228 -4.659 -4.144 1.00 97.19 107 PHE A N 1
ATOM 781 C CA . PHE A 1 107 ? 2.442 -5.266 -5.461 1.00 97.19 107 PHE A CA 1
ATOM 782 C C . PHE A 1 107 ? 2.111 -4.290 -6.599 1.00 97.19 107 PHE A C 1
ATOM 784 O O . PHE A 1 107 ? 2.887 -4.150 -7.545 1.00 97.19 107 PHE A O 1
ATOM 791 N N . VAL A 1 108 ? 0.958 -3.618 -6.524 1.00 97.31 108 VAL A N 1
ATOM 792 C CA . VAL A 1 108 ? 0.506 -2.693 -7.577 1.00 97.31 108 VAL A CA 1
ATOM 793 C C . VAL A 1 108 ? 1.426 -1.472 -7.668 1.00 97.31 108 VAL A C 1
ATOM 795 O O . VAL A 1 108 ? 1.829 -1.092 -8.767 1.00 97.31 108 VAL A O 1
ATOM 798 N N . ALA A 1 109 ? 1.847 -0.920 -6.529 1.00 97.12 109 ALA A N 1
ATOM 799 C CA . ALA A 1 109 ? 2.828 0.163 -6.476 1.00 97.12 109 ALA A CA 1
ATOM 800 C C . ALA A 1 109 ? 4.204 -0.261 -7.022 1.00 97.12 109 ALA A C 1
ATOM 802 O O . ALA A 1 109 ? 4.846 0.484 -7.757 1.00 97.12 109 ALA A O 1
ATOM 803 N N . ALA A 1 110 ? 4.644 -1.488 -6.738 1.00 96.31 110 ALA A N 1
ATOM 804 C CA . ALA A 1 110 ? 5.866 -2.035 -7.320 1.00 96.31 110 ALA A CA 1
ATOM 805 C C . ALA A 1 110 ? 5.761 -2.189 -8.849 1.00 96.31 110 ALA A C 1
ATOM 807 O O . ALA A 1 110 ? 6.752 -2.055 -9.559 1.00 96.31 110 ALA A O 1
ATOM 808 N N . GLN A 1 111 ? 4.570 -2.444 -9.396 1.00 96.06 111 GLN A N 1
ATOM 809 C CA . GLN A 1 111 ? 4.387 -2.485 -10.846 1.00 96.06 111 GLN A CA 1
ATOM 810 C C . GLN A 1 111 ? 4.486 -1.090 -11.480 1.00 96.06 111 GLN A C 1
ATOM 812 O O . GLN A 1 111 ? 5.068 -0.972 -12.561 1.00 96.06 111 GLN A O 1
ATOM 817 N N . SER A 1 112 ? 3.966 -0.045 -10.825 1.00 96.56 112 SER A N 1
ATOM 818 C CA . SER A 1 112 ? 3.965 1.307 -11.401 1.00 96.56 112 SER A CA 1
ATOM 819 C C . SER A 1 112 ? 5.378 1.856 -11.593 1.00 96.56 112 SER A C 1
ATOM 821 O O . SER A 1 112 ? 5.638 2.494 -12.605 1.00 96.56 112 SER A O 1
ATOM 823 N N . VAL A 1 113 ? 6.334 1.512 -10.720 1.00 96.69 113 VAL A N 1
ATOM 824 C CA . VAL A 1 113 ? 7.705 2.046 -10.848 1.00 96.69 113 VAL A CA 1
ATOM 825 C C . VAL A 1 113 ? 8.486 1.539 -12.068 1.00 96.69 113 VAL A C 1
ATOM 827 O O . VAL A 1 113 ? 9.565 2.043 -12.377 1.00 96.69 113 VAL A O 1
ATOM 830 N N . THR A 1 114 ? 7.961 0.525 -12.763 1.00 95.25 114 THR A N 1
ATOM 831 C CA . THR A 1 114 ? 8.583 -0.079 -13.958 1.00 95.25 114 THR A CA 1
ATOM 832 C C . THR A 1 114 ? 8.203 0.627 -15.264 1.00 95.25 114 THR A C 1
ATOM 834 O O . THR A 1 114 ? 8.683 0.259 -16.336 1.00 95.25 114 THR A O 1
ATOM 837 N N . LYS A 1 115 ? 7.331 1.640 -15.197 1.00 92.88 115 LYS A N 1
ATOM 838 C CA . LYS A 1 115 ? 6.871 2.451 -16.332 1.00 92.88 115 LYS A CA 1
ATOM 839 C C . LYS A 1 115 ? 7.098 3.934 -16.018 1.00 92.88 115 LYS A C 1
ATOM 841 O O . LYS A 1 115 ? 7.317 4.298 -14.872 1.00 92.88 115 LYS A O 1
ATOM 846 N N . LYS A 1 116 ? 7.079 4.789 -17.043 1.00 91.19 116 LYS A N 1
ATOM 847 C CA . LYS A 1 116 ? 7.234 6.245 -16.878 1.00 91.19 116 LYS A CA 1
ATOM 848 C C . LYS A 1 116 ? 5.924 6.904 -16.440 1.00 91.19 116 LYS A C 1
ATOM 850 O O . LYS A 1 116 ? 4.863 6.444 -16.861 1.00 91.19 116 LYS A O 1
ATOM 855 N N . ALA A 1 117 ? 6.048 8.048 -15.765 1.00 86.94 117 ALA A N 1
ATOM 856 C CA . ALA A 1 117 ? 4.963 8.942 -15.359 1.00 86.94 117 ALA A CA 1
ATOM 857 C C . ALA A 1 117 ? 4.010 8.357 -14.297 1.00 86.94 117 ALA A C 1
ATOM 859 O O . ALA A 1 117 ? 4.058 7.177 -13.970 1.00 86.94 117 ALA A O 1
ATOM 860 N N . ALA A 1 118 ? 3.163 9.208 -13.708 1.00 86.38 118 ALA A N 1
ATOM 861 C CA . ALA A 1 118 ? 2.299 8.834 -12.588 1.00 86.38 118 ALA A CA 1
ATOM 862 C C . ALA A 1 118 ? 1.079 8.026 -13.055 1.00 86.38 118 ALA A C 1
ATOM 864 O O . ALA A 1 118 ? 1.119 6.804 -13.072 1.00 86.38 118 ALA A O 1
ATOM 865 N N . ALA A 1 119 ? -0.009 8.684 -13.459 1.00 83.00 119 ALA A N 1
ATOM 866 C CA . ALA A 1 119 ? -1.263 7.999 -13.775 1.00 83.00 119 ALA A CA 1
ATOM 867 C C . ALA A 1 119 ? -1.134 7.018 -14.954 1.00 83.00 119 ALA A C 1
ATOM 869 O O . ALA A 1 119 ? -1.808 5.990 -14.990 1.00 83.00 119 ALA A O 1
ATOM 870 N N . GLU A 1 120 ? -0.243 7.310 -15.896 1.00 87.38 120 GLU A N 1
ATOM 871 C CA . GLU A 1 120 ? 0.036 6.488 -17.069 1.00 87.38 120 GLU A CA 1
ATOM 872 C C . GLU A 1 120 ? 0.789 5.192 -16.731 1.00 87.38 120 GLU A C 1
ATOM 874 O O . GLU A 1 120 ? 0.730 4.232 -17.503 1.00 87.38 120 GLU A O 1
ATOM 879 N N . SER A 1 121 ? 1.480 5.131 -15.585 1.00 84.44 121 SER A N 1
ATOM 880 C CA . SER A 1 121 ? 2.180 3.917 -15.149 1.00 84.44 121 SER A CA 1
ATOM 881 C C . SER A 1 121 ? 1.279 2.915 -14.429 1.00 84.44 121 SER A C 1
ATOM 883 O O . SER A 1 121 ? 1.695 1.772 -14.203 1.00 84.44 121 SER A O 1
ATOM 885 N N . TYR A 1 122 ? 0.051 3.299 -14.068 1.00 92.00 122 TYR A N 1
ATOM 886 C CA . TYR A 1 122 ? -0.832 2.450 -13.275 1.00 92.00 122 TYR A CA 1
ATOM 887 C C . TYR A 1 122 ? -1.278 1.228 -14.073 1.00 92.00 122 TYR A C 1
ATOM 889 O O . TYR A 1 122 ? -1.778 1.325 -15.191 1.00 92.00 122 TYR A O 1
ATOM 897 N N . ALA A 1 123 ? -1.092 0.053 -13.475 1.00 90.62 123 ALA A N 1
ATOM 898 C CA . ALA A 1 123 ? -1.461 -1.203 -14.101 1.00 90.62 123 ALA A CA 1
ATOM 899 C C . ALA A 1 123 ? -2.987 -1.344 -14.184 1.00 90.62 123 ALA A C 1
ATOM 901 O O . ALA A 1 123 ? -3.696 -1.237 -13.178 1.00 90.62 123 ALA A O 1
ATOM 902 N N . GLY A 1 124 ? -3.493 -1.653 -15.376 1.00 92.06 124 GLY A N 1
ATOM 903 C CA . GLY A 1 124 ? -4.868 -2.104 -15.544 1.00 92.06 124 GLY A CA 1
ATOM 904 C C . GLY A 1 124 ? -5.076 -3.491 -14.925 1.00 92.06 124 GLY A C 1
ATOM 905 O O . GLY A 1 124 ? -4.140 -4.275 -14.775 1.00 92.06 124 GLY A O 1
ATOM 906 N N . ARG A 1 125 ? -6.331 -3.854 -14.625 1.00 91.44 125 ARG A N 1
ATOM 907 C CA . ARG A 1 125 ? -6.678 -5.178 -14.060 1.00 91.44 125 ARG A CA 1
ATOM 908 C C . ARG A 1 125 ? -6.080 -6.353 -14.848 1.00 91.44 125 ARG A C 1
ATOM 910 O O . ARG A 1 125 ? -5.695 -7.345 -14.239 1.00 91.44 125 ARG A O 1
ATOM 917 N N . HIS A 1 126 ? -6.030 -6.253 -16.173 1.00 93.25 126 HIS A N 1
ATOM 918 C CA . HIS A 1 126 ? -5.528 -7.306 -17.061 1.00 93.25 126 HIS A CA 1
ATOM 919 C C . HIS A 1 126 ? -3.998 -7.468 -17.024 1.00 93.25 126 HIS A C 1
ATOM 921 O O . HIS A 1 126 ? -3.489 -8.501 -17.441 1.00 93.25 126 HIS A O 1
ATOM 927 N N . GLU A 1 127 ? -3.268 -6.472 -16.519 1.00 92.50 127 GLU A N 1
ATOM 928 C CA . GLU A 1 127 ? -1.806 -6.504 -16.370 1.00 92.50 127 GLU A CA 1
ATOM 929 C C . GLU A 1 127 ? -1.374 -7.051 -15.001 1.00 92.50 127 GLU A C 1
ATOM 931 O O . GLU A 1 127 ? -0.190 -7.277 -14.753 1.00 92.50 127 GLU A O 1
ATOM 936 N N . LEU A 1 128 ? -2.335 -7.243 -14.092 1.00 94.88 128 LEU A N 1
ATOM 937 C CA . LEU A 1 128 ? -2.114 -7.720 -12.735 1.00 94.88 128 LEU A CA 1
ATOM 938 C C . LEU A 1 128 ? -2.485 -9.205 -12.619 1.00 94.88 128 LEU A C 1
ATOM 940 O O . LEU A 1 128 ? -3.504 -9.629 -13.170 1.00 94.88 128 LEU A O 1
ATOM 944 N N . PRO A 1 129 ? -1.706 -10.003 -11.870 1.00 94.75 129 PRO A N 1
ATOM 945 C CA . PRO A 1 129 ? -1.948 -11.433 -11.762 1.00 94.75 129 PRO A CA 1
ATOM 946 C C . PRO A 1 129 ? -3.229 -11.742 -10.977 1.00 94.75 129 PRO A C 1
ATOM 948 O O . PRO A 1 129 ? -3.560 -11.084 -9.988 1.00 94.75 129 PRO A O 1
ATOM 951 N N . ASP A 1 130 ? -3.929 -12.800 -11.387 1.00 94.38 130 ASP A N 1
ATOM 952 C CA . ASP A 1 130 ? -5.263 -13.126 -10.868 1.00 94.38 130 ASP A CA 1
ATOM 953 C C . ASP A 1 130 ? -5.302 -13.445 -9.372 1.00 94.38 130 ASP A C 1
ATOM 955 O O . ASP A 1 130 ? -6.304 -13.162 -8.713 1.00 94.38 130 ASP A O 1
ATOM 959 N N . HIS A 1 131 ? -4.211 -13.969 -8.807 1.00 91.88 131 HIS A N 1
ATOM 960 C CA . HIS A 1 131 ? -4.138 -14.290 -7.380 1.00 91.88 131 HIS A CA 1
ATOM 961 C C . HIS A 1 131 ? -4.312 -13.054 -6.480 1.00 91.88 131 HIS A C 1
ATOM 963 O O . HIS A 1 131 ? -4.780 -13.184 -5.351 1.00 91.88 131 HIS A O 1
ATOM 969 N N . LEU A 1 132 ? -4.029 -11.838 -6.972 1.00 93.19 132 LEU A N 1
ATOM 970 C CA . LEU A 1 132 ? -4.301 -10.607 -6.216 1.00 93.19 132 LEU A CA 1
ATOM 971 C C . LEU A 1 132 ? -5.802 -10.394 -5.979 1.00 93.19 132 LEU A C 1
ATOM 973 O O . LEU A 1 132 ? -6.194 -9.733 -5.019 1.00 93.19 132 LEU A O 1
ATOM 977 N N . PHE A 1 133 ? -6.661 -10.974 -6.813 1.00 92.62 133 PHE A N 1
ATOM 978 C CA . PHE A 1 133 ? -8.110 -10.768 -6.773 1.00 92.62 133 PHE A CA 1
ATOM 979 C C . PHE A 1 133 ? -8.873 -11.950 -6.171 1.00 92.62 133 PHE A C 1
ATOM 981 O O . PHE A 1 133 ? -10.087 -11.866 -5.992 1.00 92.62 133 PHE A O 1
ATOM 988 N N . GLN A 1 134 ? -8.176 -13.026 -5.812 1.00 86.31 134 GLN A N 1
ATOM 989 C CA . GLN A 1 134 ? -8.761 -14.149 -5.088 1.00 86.31 134 GLN A CA 1
ATOM 990 C C . GLN A 1 134 ? -8.998 -13.766 -3.616 1.00 86.31 134 GLN A C 1
ATOM 992 O O . GLN A 1 134 ? -8.243 -12.977 -3.026 1.00 86.31 134 GLN A O 1
ATOM 997 N N . ARG A 1 135 ? -10.090 -14.286 -3.039 1.00 72.12 135 ARG A N 1
ATOM 998 C CA . ARG A 1 135 ? -10.382 -14.162 -1.604 1.00 72.12 135 ARG A CA 1
ATOM 999 C C . ARG A 1 135 ? -9.516 -15.171 -0.850 1.00 72.12 135 ARG A C 1
ATOM 1001 O O . ARG A 1 135 ? -9.545 -16.349 -1.194 1.00 72.12 135 ARG A O 1
ATOM 1008 N N . SER A 1 136 ? -8.737 -14.666 0.104 1.00 59.66 136 SER A N 1
ATOM 1009 C CA . SER A 1 136 ? -7.942 -15.453 1.051 1.00 59.66 136 SER A CA 1
ATOM 1010 C C . SER A 1 136 ? -8.825 -16.163 2.068 1.00 59.66 136 SER A C 1
ATOM 1012 O O . SER A 1 136 ? -9.895 -15.596 2.392 1.00 59.66 136 SER A O 1
#

InterPro domains:
  IPR011611 Carbohydrate kinase PfkB [PF00294] (36-121)
  IPR029056 Ribokinase-like [G3DSA:3.40.1190.20] (3-136)
  IPR029056 Ribokinase-like [SSF53613] (36-131)

Secondary structure (DSSP, 8-state):
--SSHHHHHHHHHHHHHHHHHHHHHHHHHTTSTT---SPPPEEEEETTEEEEEEETTEEEEE--S----GGG----TTHHHHHHHHHHHHHHH-TT-HHHHHHHHHHHHHHHTTSSSSGGGPPPGGGS-GGGGS--

Foldseek 3Di:
DDDDVVVVVVLVVVLVVQVVVQVVQCVVQVVDDVGDNDTDWGWADDQQAWIWIDDPNDIDTQGALDHDPPVQFDALAQLVVQLVVQLVVVCVVPVPCSSLSNNLSSNQSSQLRNDDDHPVSGDDPVRDDCVSVDDD

Organism: NCBI:txid44415

Sequence (136 aa):
MWDSEAAATETNDEGQIARRLHDVMIRTASRFPGGARGLANVVITRGAHPCVIFANGKTTEVPLAKQVPSELVVDTTGAGD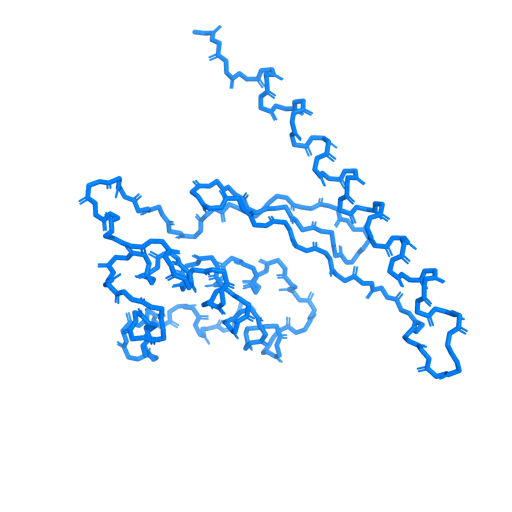SFAGSFAYFLLQAPNSPEAAVAKATFVAAQSVTKKAAAESYAGRHELPDHLFQRS

Radius of gyration: 16.28 Å; Cα contacts (8 Å, |Δi|>4): 181; chains: 1; bounding box: 48×33×37 Å

pLDDT: mean 88.66, std 14.0, range [38.34, 97.69]